Protein AF-A0A534TD58-F1 (afdb_monomer)

Radius of gyration: 16.02 Å; Cα contacts (8 Å, |Δi|>4): 145; chains: 1; bounding box: 39×42×45 Å

Secondary structure (DSSP, 8-state):
-PPPPPSHHHHHHHHHHHH-S-HHHHHHHHHHHGGG--SS--GGGG-HHHHHHHHHTHHHHHHHHHHHHHHHHHHHHHHHHHHHHHHHHHH--S-HHHHHHHHHHHHHHHHHHHHHHHHHHTS---HHHHHHHHHHHHHHHHH----TTT-TTTT---

Nearest PDB structures (foldseek):
  6kkl-assembly1_A  TM=2.343E-01  e=7.448E+00  Escherichia coli K-12

Solvent-accessible surface area (backbone atoms only — not comparable to full-atom values): 8870 Å² total; per-residue (Å²): 130,81,76,81,73,82,58,61,67,58,54,50,53,48,51,54,33,37,67,53,74,58,31,64,64,55,43,55,40,44,60,69,44,45,86,74,54,81,87,57,84,54,68,71,67,59,40,58,69,56,32,25,48,24,43,65,52,22,67,64,26,33,68,66,32,42,68,85,29,39,80,81,42,43,68,57,52,52,52,53,49,54,59,58,60,48,51,54,71,72,64,68,77,85,51,58,66,59,50,50,52,55,50,49,40,39,53,22,36,14,49,35,39,29,13,10,48,21,56,52,66,72,45,78,48,44,72,65,56,43,50,50,15,44,49,41,25,52,48,40,64,70,69,51,84,64,62,70,84,78,44,75,74,78,61,84,75,125

pLDDT: mean 84.35, std 15.71, range [35.09, 97.44]

Sequence (158 aa):
MAEPEDPQPFLRFLGDSIAAHGPDLLGEAVARYRRFIHVIDPAPLLDSNRLRAALRDWQPALARWIPPAEAALRPLATRWLAHRFSLPMLKGRGELRESCDGIVHLYAASLRYAGAFAETLQRPLERALYKVAIGSAEFFYRSLHLPREVLPWFAAAR

Structure (mmCIF, N/CA/C/O backbone):
data_AF-A0A534TD58-F1
#
_entry.id   AF-A0A534TD58-F1
#
loop_
_atom_site.group_PDB
_atom_site.id
_atom_site.type_symbol
_atom_site.label_atom_id
_atom_site.label_alt_id
_atom_site.label_comp_id
_atom_site.label_asym_id
_atom_site.label_entity_id
_atom_site.label_seq_id
_atom_site.pdbx_PDB_ins_code
_atom_site.Cartn_x
_atom_site.Cartn_y
_atom_site.Cartn_z
_atom_site.occupancy
_atom_site.B_iso_or_equiv
_atom_site.auth_seq_id
_atom_site.auth_comp_id
_atom_site.auth_asym_id
_atom_site.auth_atom_id
_atom_site.pdbx_PDB_model_num
ATOM 1 N N . MET A 1 1 ? 15.984 27.097 -16.639 1.00 45.47 1 MET A N 1
ATOM 2 C CA . MET A 1 1 ? 15.022 26.468 -15.714 1.00 45.47 1 MET A CA 1
ATOM 3 C C . MET A 1 1 ? 14.066 25.706 -16.612 1.00 45.47 1 MET A C 1
ATOM 5 O O . MET A 1 1 ? 13.348 26.359 -17.353 1.00 45.47 1 MET A O 1
ATOM 9 N N . ALA A 1 2 ? 14.205 24.383 -16.721 1.00 52.53 2 ALA A N 1
ATOM 10 C CA . ALA A 1 2 ? 13.291 23.599 -17.554 1.00 52.53 2 ALA A CA 1
ATOM 11 C C . ALA A 1 2 ? 11.883 23.727 -16.957 1.00 52.53 2 ALA A C 1
ATOM 13 O O . ALA A 1 2 ? 11.753 23.668 -15.731 1.00 52.53 2 ALA A O 1
ATOM 14 N N . GLU A 1 3 ? 10.863 23.965 -17.786 1.00 51.66 3 GLU A N 1
ATOM 15 C CA . GLU A 1 3 ? 9.479 23.830 -17.328 1.00 51.66 3 GLU A CA 1
ATOM 16 C C . GLU A 1 3 ? 9.306 22.425 -16.737 1.00 51.66 3 GLU A C 1
ATOM 18 O O . GLU A 1 3 ? 9.872 21.470 -17.281 1.00 51.66 3 GLU A O 1
ATOM 23 N N . PRO A 1 4 ? 8.596 22.274 -15.607 1.00 58.28 4 PRO A N 1
ATOM 24 C CA . PRO A 1 4 ? 8.274 20.943 -15.129 1.00 58.28 4 PRO A CA 1
ATOM 25 C C . PRO A 1 4 ? 7.453 20.247 -16.219 1.00 58.28 4 PRO A C 1
ATOM 27 O O . PRO A 1 4 ? 6.404 20.753 -16.616 1.00 58.28 4 PRO A O 1
ATOM 30 N N . GLU A 1 5 ? 7.955 19.115 -16.719 1.00 78.00 5 GLU A N 1
ATOM 31 C CA . GLU A 1 5 ? 7.191 18.236 -17.604 1.00 78.00 5 GLU A CA 1
ATOM 32 C C . GLU A 1 5 ? 5.809 17.963 -16.997 1.00 78.00 5 GLU A C 1
ATOM 34 O O . GLU A 1 5 ? 5.669 17.839 -15.776 1.00 78.00 5 GLU A O 1
ATOM 39 N N . ASP A 1 6 ? 4.791 17.866 -17.857 1.00 83.62 6 ASP A N 1
ATOM 40 C CA . ASP A 1 6 ? 3.439 17.481 -17.457 1.00 83.62 6 ASP A CA 1
ATOM 41 C C . ASP A 1 6 ? 3.489 16.189 -16.609 1.00 83.62 6 ASP A C 1
ATOM 43 O O . ASP A 1 6 ? 3.898 15.144 -17.122 1.00 83.62 6 ASP A O 1
ATOM 47 N N . PRO A 1 7 ? 3.079 16.210 -15.323 1.00 84.62 7 PRO A N 1
ATOM 48 C CA . PRO A 1 7 ? 3.148 15.036 -14.457 1.00 84.62 7 PRO A CA 1
ATOM 49 C C . PRO A 1 7 ? 2.039 14.014 -14.742 1.00 84.62 7 PRO A C 1
ATOM 51 O O . PRO A 1 7 ? 2.064 12.911 -14.188 1.00 84.62 7 PRO A O 1
ATOM 54 N N . GLN A 1 8 ? 1.044 14.345 -15.572 1.00 88.50 8 GLN A N 1
ATOM 55 C CA . GLN A 1 8 ? -0.124 13.494 -15.805 1.00 88.50 8 GLN A CA 1
ATOM 56 C C . GLN A 1 8 ? 0.200 12.072 -16.297 1.00 88.50 8 GLN A C 1
ATOM 58 O O . GLN A 1 8 ? -0.446 11.139 -15.814 1.00 88.50 8 GLN A O 1
ATOM 63 N N . PRO A 1 9 ? 1.178 11.828 -17.195 1.00 83.44 9 PRO A N 1
ATOM 64 C CA . PRO A 1 9 ? 1.558 10.470 -17.583 1.00 83.44 9 PRO A CA 1
ATOM 65 C C . PRO A 1 9 ? 2.014 9.622 -16.392 1.00 83.44 9 PRO A C 1
ATOM 67 O O . PRO A 1 9 ? 1.580 8.479 -16.253 1.00 83.44 9 PRO A O 1
ATOM 70 N N . PHE A 1 10 ? 2.823 10.197 -15.499 1.00 82.75 10 PHE A N 1
ATOM 71 C CA . PHE A 1 10 ? 3.269 9.516 -14.287 1.00 82.75 10 PHE A CA 1
ATOM 72 C C . PHE A 1 10 ? 2.106 9.253 -13.327 1.00 82.75 10 PHE A C 1
ATOM 74 O O . PHE A 1 10 ? 1.990 8.154 -12.792 1.00 82.75 10 PHE A O 1
ATOM 81 N N . LEU A 1 11 ? 1.222 10.234 -13.124 1.00 85.44 11 LEU A N 1
ATOM 82 C CA . LEU A 1 11 ? 0.064 10.078 -12.240 1.00 85.44 11 LEU A CA 1
ATOM 83 C C . LEU A 1 11 ? -0.904 8.999 -12.741 1.00 85.44 11 LEU A C 1
ATOM 85 O O . LEU A 1 11 ? -1.403 8.218 -11.931 1.00 85.44 11 LEU A O 1
ATOM 89 N N . ARG A 1 12 ? -1.124 8.909 -14.061 1.00 87.00 12 ARG A N 1
ATOM 90 C CA . ARG A 1 12 ? -1.899 7.819 -14.675 1.00 87.00 12 ARG A CA 1
ATOM 91 C C . ARG A 1 12 ? -1.238 6.467 -14.433 1.00 87.00 12 ARG A C 1
ATOM 93 O O . ARG A 1 12 ? -1.874 5.584 -13.869 1.00 87.00 12 ARG A O 1
ATOM 100 N N . PHE A 1 13 ? 0.052 6.344 -14.748 1.00 86.12 13 PHE A N 1
ATOM 101 C CA . PHE A 1 13 ? 0.809 5.113 -14.514 1.00 86.12 13 PHE A CA 1
ATOM 102 C C . PHE A 1 13 ? 0.792 4.679 -13.041 1.00 86.12 13 PHE A C 1
ATOM 104 O O . PHE A 1 13 ? 0.609 3.500 -12.735 1.00 86.12 13 PHE A O 1
ATOM 111 N N . LEU A 1 14 ? 0.944 5.624 -12.110 1.00 88.00 14 LEU A N 1
ATOM 112 C CA . LEU A 1 14 ? 0.852 5.353 -10.679 1.00 88.00 14 LEU A CA 1
ATOM 113 C C . LEU A 1 14 ? -0.557 4.883 -10.297 1.00 88.00 14 LEU A C 1
ATOM 115 O O . LEU A 1 14 ? -0.684 3.918 -9.550 1.00 88.00 14 LEU A O 1
ATOM 119 N N . GLY A 1 15 ? -1.605 5.527 -10.817 1.00 89.31 15 GLY A N 1
ATOM 120 C CA . GLY A 1 15 ? -2.994 5.114 -10.612 1.00 89.31 15 GLY A CA 1
ATOM 121 C C . GLY A 1 15 ? -3.254 3.681 -11.079 1.00 89.31 15 GLY A C 1
ATOM 122 O O . GLY A 1 15 ? -3.765 2.869 -10.303 1.00 89.31 15 GLY A O 1
ATOM 123 N N . ASP A 1 16 ? -2.817 3.344 -12.292 1.00 89.94 16 ASP A N 1
ATOM 124 C CA . ASP A 1 16 ? -2.909 1.992 -12.855 1.00 89.94 16 ASP A CA 1
ATOM 125 C C . ASP A 1 16 ? -2.116 0.984 -12.008 1.00 89.94 16 ASP A C 1
ATOM 127 O O . ASP A 1 16 ? -2.587 -0.113 -11.700 1.00 89.94 16 ASP A O 1
ATOM 131 N N . SER A 1 17 ? -0.936 1.389 -11.534 1.00 90.38 17 SER A N 1
ATOM 132 C CA . SER A 1 17 ? -0.092 0.584 -10.649 1.00 90.38 17 SER A CA 1
ATOM 133 C C . SER A 1 17 ? -0.720 0.338 -9.277 1.00 90.38 17 SER A C 1
ATOM 135 O O . SER A 1 17 ? -0.445 -0.693 -8.667 1.00 90.38 17 SER A O 1
ATOM 137 N N . ILE A 1 18 ? -1.540 1.259 -8.759 1.00 92.81 18 ILE A N 1
ATOM 138 C CA . ILE A 1 18 ? -2.276 1.067 -7.498 1.00 92.81 18 ILE A CA 1
ATOM 139 C C . ILE A 1 18 ? -3.439 0.098 -7.734 1.00 92.81 18 ILE A C 1
ATOM 141 O O . ILE A 1 18 ? -3.662 -0.814 -6.934 1.00 92.81 18 ILE A O 1
ATOM 145 N N . ALA A 1 19 ? -4.152 0.258 -8.851 1.00 90.00 19 ALA A N 1
ATOM 146 C CA . ALA A 1 19 ? -5.239 -0.630 -9.258 1.00 90.00 19 ALA A CA 1
ATOM 147 C C . ALA A 1 19 ? -4.763 -2.059 -9.579 1.00 90.00 19 ALA A C 1
ATOM 149 O O . ALA A 1 19 ? -5.571 -2.991 -9.593 1.00 90.00 19 ALA A O 1
ATOM 150 N N . ALA A 1 20 ? -3.458 -2.239 -9.792 1.00 86.50 20 ALA A N 1
ATOM 151 C CA . ALA A 1 20 ? -2.827 -3.519 -10.055 1.00 86.50 20 ALA A CA 1
ATOM 152 C C . ALA A 1 20 ? -3.163 -4.584 -9.005 1.00 86.50 20 ALA A C 1
ATOM 154 O O . ALA A 1 20 ? -3.176 -4.320 -7.801 1.00 86.50 20 ALA A O 1
ATOM 155 N N . HIS A 1 21 ? -3.310 -5.821 -9.484 1.00 88.06 21 HIS A N 1
ATOM 156 C CA . HIS A 1 21 ? -3.586 -7.033 -8.707 1.00 88.06 21 HIS A CA 1
ATOM 157 C C . HIS A 1 21 ? -5.000 -7.112 -8.119 1.00 88.06 21 HIS A C 1
ATOM 159 O O . HIS A 1 21 ? -5.614 -6.127 -7.700 1.00 88.06 21 HIS A O 1
ATOM 165 N N . GLY A 1 22 ? -5.519 -8.339 -8.077 1.00 89.75 22 GLY A N 1
ATOM 166 C CA . GLY A 1 22 ? -6.816 -8.629 -7.475 1.00 89.75 22 GLY A CA 1
ATOM 167 C C . GLY A 1 22 ? -6.772 -8.540 -5.941 1.00 89.75 22 GLY A C 1
ATOM 168 O O . GLY A 1 22 ? -5.763 -8.915 -5.335 1.00 89.75 22 GLY A O 1
ATOM 169 N N . PRO A 1 23 ? -7.865 -8.098 -5.289 1.00 93.12 23 PRO A N 1
ATOM 170 C CA . PRO A 1 23 ? -7.931 -7.973 -3.831 1.00 93.12 23 PRO A CA 1
ATOM 171 C C . PRO A 1 23 ? -7.751 -9.315 -3.109 1.00 93.12 23 PRO A C 1
ATOM 173 O O . PRO A 1 23 ? -7.172 -9.339 -2.027 1.00 93.12 23 PRO A O 1
ATOM 176 N N . ASP A 1 24 ? -8.182 -10.430 -3.707 1.00 91.62 24 ASP A N 1
ATOM 177 C CA . ASP A 1 24 ? -7.996 -11.766 -3.129 1.00 91.62 24 ASP A CA 1
ATOM 178 C C . ASP A 1 24 ? -6.514 -12.133 -3.030 1.00 91.62 24 ASP A C 1
ATOM 180 O O . ASP A 1 24 ? -6.036 -12.526 -1.968 1.00 91.62 24 ASP A O 1
ATOM 184 N N . LEU A 1 25 ? -5.763 -11.928 -4.116 1.00 91.12 25 LEU A N 1
ATOM 185 C CA . LEU A 1 25 ? -4.334 -12.224 -4.170 1.00 91.12 25 LEU A CA 1
ATOM 186 C C . LEU A 1 25 ? -3.543 -11.374 -3.160 1.00 91.12 25 LEU A C 1
ATOM 188 O O . LEU A 1 25 ? -2.656 -11.886 -2.471 1.00 91.12 25 LEU A O 1
ATOM 192 N N . LEU A 1 26 ? -3.879 -10.086 -3.055 1.00 93.19 26 LEU A N 1
ATOM 193 C CA . LEU A 1 26 ? -3.283 -9.176 -2.076 1.00 93.19 26 LEU A CA 1
ATOM 194 C C . LEU A 1 26 ? -3.649 -9.585 -0.636 1.00 93.19 26 LEU A C 1
ATOM 196 O O . LEU A 1 26 ? -2.780 -9.646 0.232 1.00 93.19 26 LEU A O 1
ATOM 200 N N . GLY A 1 27 ? -4.908 -9.950 -0.382 1.00 94.25 27 GLY A N 1
ATOM 201 C CA . GLY A 1 27 ? -5.361 -10.442 0.922 1.00 94.25 27 GLY A CA 1
ATOM 202 C C . GLY A 1 27 ? -4.628 -11.714 1.367 1.00 94.25 27 GLY A C 1
ATOM 203 O O . GLY A 1 27 ? -4.146 -11.789 2.497 1.00 94.25 27 GLY A O 1
ATOM 204 N N . GLU A 1 28 ? -4.448 -12.683 0.467 1.00 92.19 28 GLU A N 1
ATOM 205 C CA . GLU A 1 28 ? -3.678 -13.908 0.738 1.00 92.19 28 GLU A CA 1
ATOM 206 C C . GLU A 1 28 ? -2.196 -13.628 1.032 1.00 92.19 28 GLU A C 1
ATOM 208 O O . GLU A 1 28 ? -1.545 -14.318 1.827 1.00 92.19 28 GLU A O 1
ATOM 213 N N . ALA A 1 29 ? -1.618 -12.608 0.395 1.00 92.12 29 ALA A N 1
ATOM 214 C CA . ALA A 1 29 ? -0.258 -12.181 0.697 1.00 92.12 29 ALA A CA 1
ATOM 215 C C . ALA A 1 29 ? -0.147 -11.621 2.123 1.00 92.12 29 ALA A C 1
ATOM 217 O O . ALA A 1 29 ? 0.785 -11.988 2.839 1.00 92.12 29 ALA A O 1
ATOM 218 N N . VAL A 1 30 ? -1.119 -10.817 2.566 1.00 94.12 30 VAL A N 1
ATOM 219 C CA . VAL A 1 30 ? -1.177 -10.288 3.941 1.00 94.12 30 VAL A CA 1
ATOM 220 C C . VAL A 1 30 ? -1.347 -11.410 4.954 1.00 94.12 30 VAL A C 1
ATOM 222 O O . VAL A 1 30 ? -0.607 -11.462 5.939 1.00 94.12 30 VAL A O 1
ATOM 225 N N . ALA A 1 31 ? -2.244 -12.360 4.678 1.00 93.06 31 ALA A N 1
ATOM 226 C CA . ALA A 1 31 ? -2.422 -13.529 5.523 1.00 93.06 31 ALA A CA 1
ATOM 227 C C . ALA A 1 31 ? -1.089 -14.264 5.718 1.00 93.06 31 ALA A C 1
ATOM 229 O O . ALA A 1 31 ? -0.724 -14.567 6.849 1.00 93.06 31 ALA A O 1
ATOM 230 N N . ARG A 1 32 ? -0.299 -14.495 4.665 1.00 92.25 32 ARG A N 1
ATOM 231 C CA . ARG A 1 32 ? 1.035 -15.120 4.784 1.00 92.25 32 ARG A CA 1
ATOM 232 C C . ARG A 1 32 ? 2.065 -14.226 5.483 1.00 92.25 32 ARG A C 1
ATOM 234 O O . ARG A 1 32 ? 2.882 -14.728 6.257 1.00 92.25 32 ARG A O 1
ATOM 241 N N . TYR A 1 33 ? 2.019 -12.918 5.239 1.00 93.88 33 TYR A N 1
ATOM 242 C CA . TYR A 1 33 ? 2.943 -11.944 5.818 1.00 93.88 33 TYR A CA 1
ATOM 243 C C . TYR A 1 33 ? 2.734 -11.729 7.324 1.00 93.88 33 TYR A C 1
ATOM 245 O O . TYR A 1 33 ? 3.679 -11.348 8.011 1.00 93.88 33 TYR A O 1
ATOM 253 N N . ARG A 1 34 ? 1.546 -12.042 7.865 1.00 93.06 34 ARG A N 1
ATOM 254 C CA . ARG A 1 34 ? 1.154 -11.814 9.272 1.00 93.06 34 ARG A CA 1
ATOM 255 C C . ARG A 1 34 ? 2.205 -12.196 10.317 1.00 93.06 34 ARG A C 1
ATOM 257 O O . ARG A 1 34 ? 2.346 -11.512 11.320 1.00 93.06 34 ARG A O 1
ATOM 264 N N . ARG A 1 35 ? 2.973 -13.263 10.066 1.00 91.75 35 ARG A N 1
ATOM 265 C CA . ARG A 1 35 ? 4.024 -13.771 10.967 1.00 91.75 35 ARG A CA 1
ATOM 266 C C . ARG A 1 35 ? 5.202 -12.809 11.166 1.00 91.75 35 ARG A C 1
ATOM 268 O O . ARG A 1 35 ? 5.981 -13.002 12.087 1.00 91.75 35 ARG A O 1
ATOM 275 N N . PHE A 1 36 ? 5.337 -11.815 10.292 1.00 92.00 36 PHE A N 1
ATOM 276 C CA . PHE A 1 36 ? 6.374 -10.785 10.336 1.00 92.00 36 PHE A CA 1
ATOM 277 C C . PHE A 1 36 ? 5.844 -9.439 10.857 1.00 92.00 36 PHE A C 1
ATOM 279 O O . PHE A 1 36 ? 6.583 -8.454 10.907 1.00 92.00 36 PHE A O 1
ATOM 286 N N . ILE A 1 37 ? 4.558 -9.371 11.219 1.00 92.25 37 ILE A N 1
ATOM 287 C CA . ILE A 1 37 ? 3.936 -8.178 11.788 1.00 92.25 37 ILE A CA 1
ATOM 288 C C . ILE A 1 37 ? 4.089 -8.251 13.308 1.00 92.25 37 ILE A C 1
ATOM 290 O O . ILE A 1 37 ? 3.443 -9.058 13.967 1.00 92.25 37 ILE A O 1
ATOM 294 N N . HIS A 1 38 ? 4.953 -7.397 13.859 1.00 91.62 38 HIS A N 1
ATOM 295 C CA . HIS A 1 38 ? 5.242 -7.351 15.302 1.00 91.62 38 HIS A CA 1
ATOM 296 C C . HIS A 1 38 ? 4.876 -6.015 15.961 1.00 91.62 38 HIS A C 1
ATOM 298 O O . HIS A 1 38 ? 4.975 -5.870 17.173 1.00 91.62 38 HIS A O 1
ATOM 304 N N . VAL A 1 39 ? 4.502 -5.015 15.159 1.00 90.25 39 VAL A N 1
ATOM 305 C CA . VAL A 1 39 ? 4.292 -3.628 15.614 1.00 90.25 39 VAL A CA 1
ATOM 306 C C . VAL A 1 39 ? 2.821 -3.273 15.839 1.00 90.25 39 VAL A C 1
ATOM 308 O O . VAL A 1 39 ? 2.530 -2.204 16.365 1.00 90.25 39 VAL A O 1
ATOM 311 N N . ILE A 1 40 ? 1.906 -4.145 15.417 1.00 91.12 40 ILE A N 1
ATOM 312 C CA . ILE A 1 40 ? 0.456 -4.055 15.615 1.00 91.12 40 ILE A CA 1
ATOM 313 C C . ILE A 1 40 ? -0.093 -5.471 15.815 1.00 91.12 40 ILE A C 1
ATOM 315 O O . ILE A 1 40 ? 0.568 -6.433 15.425 1.00 91.12 40 ILE A O 1
ATOM 319 N N . ASP A 1 41 ? -1.310 -5.594 16.343 1.00 90.62 41 ASP A N 1
ATOM 320 C CA . ASP A 1 41 ? -2.066 -6.847 16.272 1.00 90.62 41 ASP A CA 1
ATOM 321 C C . ASP A 1 41 ? -2.548 -7.082 14.825 1.00 90.62 41 ASP A C 1
ATOM 323 O O . ASP A 1 41 ? -3.298 -6.254 14.295 1.00 90.62 41 ASP A O 1
ATOM 327 N N . PRO A 1 42 ? -2.117 -8.165 14.149 1.00 91.19 42 PRO A N 1
ATOM 328 C CA . PRO A 1 42 ? -2.554 -8.451 12.794 1.00 91.19 42 PRO A CA 1
ATOM 329 C C . PRO A 1 42 ? -3.951 -9.077 12.733 1.00 91.19 42 PRO A C 1
ATOM 331 O O . PRO A 1 42 ? -4.504 -9.123 11.638 1.00 91.19 42 PRO A O 1
ATOM 334 N N . ALA A 1 43 ? -4.528 -9.566 13.839 1.00 92.06 43 ALA A N 1
ATOM 335 C CA . ALA A 1 43 ? -5.770 -10.342 13.817 1.00 92.06 43 ALA A CA 1
ATOM 336 C C . ALA A 1 43 ? -6.932 -9.653 13.071 1.00 92.06 43 ALA A C 1
ATOM 338 O O . ALA A 1 43 ? -7.558 -10.316 12.242 1.00 92.06 43 ALA A O 1
ATOM 339 N N . PRO A 1 44 ? -7.180 -8.336 13.226 1.00 91.06 44 PRO A N 1
ATOM 340 C CA . PRO A 1 44 ? -8.233 -7.660 12.468 1.00 91.06 44 PRO A CA 1
ATOM 341 C C . PRO A 1 44 ? -7.980 -7.611 10.954 1.00 91.06 44 PRO A C 1
ATOM 343 O O . PRO A 1 44 ? -8.924 -7.545 10.174 1.00 91.06 44 PRO A O 1
ATOM 346 N N . LEU A 1 45 ? -6.714 -7.655 10.520 1.00 91.44 45 LEU A N 1
ATOM 347 C CA . LEU A 1 45 ? -6.347 -7.725 9.100 1.00 91.44 45 LEU A CA 1
ATOM 348 C C . LEU A 1 45 ? -6.546 -9.132 8.517 1.00 91.44 45 LEU A C 1
ATOM 350 O O . LEU A 1 45 ? -6.499 -9.302 7.302 1.00 91.44 45 LEU A O 1
ATOM 354 N N . LEU A 1 46 ? -6.747 -10.145 9.364 1.00 88.94 46 LEU A N 1
ATOM 355 C CA . LEU A 1 46 ? -7.000 -11.522 8.940 1.00 88.94 46 LEU A CA 1
ATOM 356 C C . LEU A 1 46 ? -8.484 -11.802 8.696 1.00 88.94 46 LEU A C 1
ATOM 358 O O . LEU A 1 46 ? -8.810 -12.869 8.173 1.00 88.94 46 LEU A O 1
ATOM 362 N N . ASP A 1 47 ? -9.374 -10.856 9.013 1.00 89.44 47 ASP A N 1
ATOM 363 C CA . ASP A 1 47 ? -10.743 -10.887 8.506 1.00 89.44 47 ASP A CA 1
ATOM 364 C C . ASP A 1 47 ? -10.712 -10.676 6.988 1.00 89.44 47 ASP A C 1
ATOM 366 O O . ASP A 1 47 ? -10.700 -9.555 6.467 1.00 89.44 47 ASP A O 1
ATOM 370 N N . SER A 1 48 ? -10.653 -11.801 6.278 1.00 78.25 48 SER A N 1
ATOM 371 C CA . SER A 1 48 ? -10.494 -11.834 4.829 1.00 78.25 48 SER A CA 1
ATOM 372 C C . SER A 1 48 ? -11.597 -11.069 4.102 1.00 78.25 48 SER A C 1
ATOM 374 O O . SER A 1 48 ? -11.300 -10.399 3.117 1.00 78.25 48 SER A O 1
ATOM 376 N N . ASN A 1 49 ? -12.836 -11.085 4.598 1.00 90.12 49 ASN A N 1
ATOM 377 C CA . ASN A 1 49 ? -13.941 -10.385 3.950 1.00 90.12 49 ASN A CA 1
ATOM 378 C C . ASN A 1 49 ? -13.759 -8.873 4.059 1.00 90.12 49 ASN A C 1
ATOM 380 O O . ASN A 1 49 ? -13.855 -8.161 3.057 1.00 90.12 49 ASN A O 1
ATOM 384 N N . ARG A 1 50 ? -13.431 -8.388 5.259 1.00 92.69 50 ARG A N 1
ATOM 385 C CA . ARG A 1 50 ? -13.250 -6.958 5.510 1.00 92.69 50 ARG A CA 1
ATOM 386 C C . ARG A 1 50 ? -12.030 -6.399 4.785 1.00 92.69 50 ARG A C 1
ATOM 388 O O . ARG A 1 50 ? -12.140 -5.375 4.111 1.00 92.69 50 ARG A O 1
ATOM 395 N N . LEU A 1 51 ? -10.892 -7.091 4.861 1.00 95.06 51 LEU A N 1
ATOM 396 C CA . LEU A 1 51 ? -9.674 -6.650 4.187 1.00 95.06 51 LEU A CA 1
ATOM 397 C C . LEU A 1 51 ? -9.831 -6.683 2.661 1.00 95.06 51 LEU A C 1
ATOM 399 O O . LEU A 1 51 ? -9.438 -5.733 1.988 1.00 95.06 51 LEU A O 1
ATOM 403 N N . ARG A 1 52 ? -10.417 -7.746 2.092 1.00 94.94 52 ARG A N 1
ATOM 404 C CA . ARG A 1 52 ? -10.623 -7.841 0.635 1.00 94.94 52 ARG A CA 1
ATOM 405 C C . ARG A 1 52 ? -11.602 -6.784 0.131 1.00 94.94 52 ARG A C 1
ATOM 407 O O . ARG A 1 52 ? -11.373 -6.239 -0.947 1.00 94.94 52 ARG A O 1
ATOM 414 N N . ALA A 1 53 ? -12.641 -6.457 0.903 1.00 95.44 53 ALA A N 1
ATOM 415 C CA . ALA A 1 53 ? -13.525 -5.334 0.596 1.00 95.44 53 ALA A CA 1
ATOM 416 C C . ALA A 1 53 ? -12.749 -4.006 0.588 1.00 95.44 53 ALA A C 1
ATOM 418 O O . ALA A 1 53 ? -12.778 -3.292 -0.408 1.00 95.44 53 ALA A O 1
ATOM 419 N N . ALA A 1 54 ? -11.946 -3.729 1.618 1.00 95.62 54 ALA A N 1
ATOM 420 C CA . ALA A 1 54 ? -11.134 -2.513 1.681 1.00 95.62 54 ALA A CA 1
ATOM 421 C C . ALA A 1 54 ? -10.066 -2.426 0.566 1.00 95.62 54 ALA A C 1
ATOM 423 O O . ALA A 1 54 ? -9.770 -1.346 0.059 1.00 95.62 54 ALA A O 1
ATOM 424 N N . LEU A 1 55 ? -9.495 -3.561 0.146 1.00 96.50 55 LEU A N 1
ATOM 425 C CA . LEU A 1 55 ? -8.576 -3.641 -0.996 1.00 96.50 55 LEU A CA 1
ATOM 426 C C . LEU A 1 55 ? -9.288 -3.430 -2.337 1.00 96.50 55 LEU A C 1
ATOM 428 O O . LEU A 1 55 ? -8.666 -2.946 -3.287 1.00 96.50 55 LEU A O 1
ATOM 432 N N . ARG A 1 56 ? -10.559 -3.824 -2.448 1.00 96.06 56 ARG A N 1
ATOM 433 C CA . ARG A 1 56 ? -11.398 -3.566 -3.624 1.00 96.06 56 ARG A CA 1
ATOM 434 C C . ARG A 1 56 ? -11.753 -2.084 -3.701 1.00 96.06 56 ARG A C 1
ATOM 436 O O . ARG A 1 56 ? -11.480 -1.461 -4.721 1.00 96.06 56 ARG A O 1
ATOM 443 N N . ASP A 1 57 ? -12.219 -1.517 -2.595 1.00 94.56 57 ASP A N 1
ATOM 444 C CA . ASP A 1 57 ? -12.660 -0.123 -2.474 1.00 94.56 57 ASP A CA 1
ATOM 445 C C . ASP A 1 57 ? -11.501 0.811 -2.083 1.00 94.56 57 ASP A C 1
ATOM 447 O O . ASP A 1 57 ? -11.624 1.718 -1.255 1.00 94.56 57 ASP A O 1
ATOM 451 N N . TRP A 1 58 ? -10.334 0.578 -2.689 1.00 93.00 58 TRP A N 1
ATOM 452 C CA . TRP A 1 58 ? -9.091 1.236 -2.301 1.00 93.00 58 TRP A CA 1
ATOM 453 C C . TRP A 1 58 ? -9.128 2.749 -2.526 1.00 93.00 58 TRP A C 1
ATOM 455 O O . TRP A 1 58 ? -8.576 3.487 -1.719 1.00 93.00 58 TRP A O 1
ATOM 465 N N . GLN A 1 59 ? -9.772 3.232 -3.592 1.00 94.81 59 GLN A N 1
ATOM 466 C CA . GLN A 1 59 ? -9.801 4.658 -3.944 1.00 94.81 59 GLN A CA 1
ATOM 467 C C . GLN A 1 59 ? -10.405 5.519 -2.821 1.00 94.81 59 GLN A C 1
ATOM 469 O O . GLN A 1 59 ? -9.701 6.407 -2.324 1.00 94.81 59 GLN A O 1
ATOM 474 N N . PRO A 1 60 ? -11.644 5.245 -2.353 1.00 93.69 60 PRO A N 1
ATOM 475 C CA . PRO A 1 60 ? -12.202 5.915 -1.182 1.00 93.69 60 PRO A CA 1
ATOM 476 C C . PRO A 1 60 ? -11.309 5.819 0.056 1.00 93.69 60 PRO A C 1
ATOM 478 O O . PRO A 1 60 ? -11.132 6.812 0.760 1.00 93.69 60 PRO A O 1
ATOM 481 N N . ALA A 1 61 ? -10.718 4.648 0.311 1.00 92.56 61 ALA A N 1
ATOM 482 C CA . ALA A 1 61 ? -9.864 4.436 1.474 1.00 92.56 61 ALA A CA 1
ATOM 483 C C . ALA A 1 61 ? -8.580 5.284 1.415 1.00 92.56 61 ALA A C 1
ATOM 485 O O . ALA A 1 61 ? -8.205 5.902 2.411 1.00 92.56 61 ALA A O 1
ATOM 486 N N . LEU A 1 62 ? -7.920 5.377 0.255 1.00 92.19 62 LEU A N 1
ATOM 487 C CA . LEU A 1 62 ? -6.753 6.245 0.088 1.00 92.19 62 LEU A CA 1
ATOM 4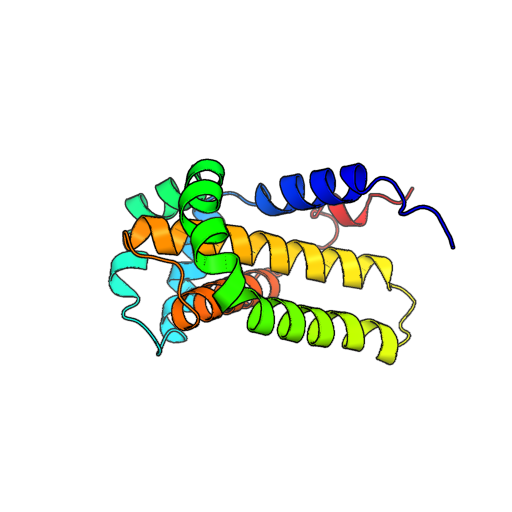88 C C . LEU A 1 62 ? -7.123 7.706 0.313 1.00 92.19 62 LEU A C 1
ATOM 490 O O . LEU A 1 62 ? -6.460 8.371 1.104 1.00 92.19 62 LEU A O 1
ATOM 494 N N . ALA A 1 63 ? -8.186 8.186 -0.337 1.00 93.56 63 ALA A N 1
ATOM 495 C CA . ALA A 1 63 ? -8.633 9.572 -0.219 1.00 93.56 63 ALA A CA 1
ATOM 496 C C . ALA A 1 63 ? -9.016 9.939 1.223 1.00 93.56 63 ALA A C 1
ATOM 498 O O . ALA A 1 63 ? -8.783 11.064 1.659 1.00 93.56 63 ALA A O 1
ATOM 499 N N . ARG A 1 64 ? -9.565 8.981 1.978 1.00 94.44 64 ARG A N 1
ATOM 500 C CA . ARG A 1 64 ? -9.949 9.164 3.379 1.00 94.44 64 ARG A CA 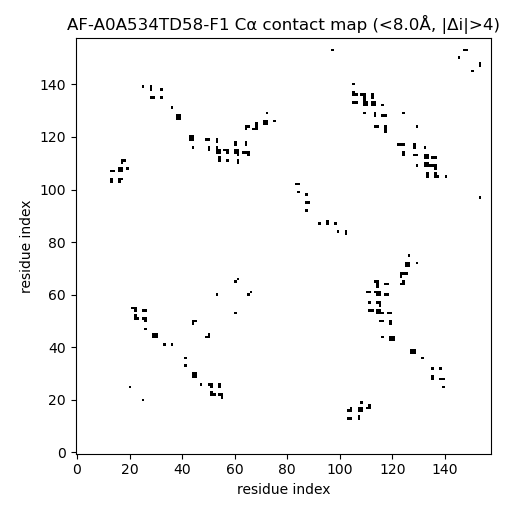1
ATOM 501 C C . ARG A 1 64 ? -8.751 9.184 4.325 1.00 94.44 64 ARG A C 1
ATOM 503 O O . ARG A 1 64 ? -8.702 10.033 5.208 1.00 94.44 64 ARG A O 1
ATOM 510 N N . TRP A 1 65 ? -7.816 8.245 4.184 1.00 94.56 65 TRP A N 1
ATOM 511 C CA . TRP A 1 65 ? -6.819 7.980 5.228 1.00 94.56 65 TRP A CA 1
ATOM 512 C C . TRP A 1 65 ? -5.427 8.538 4.944 1.00 94.56 65 TRP A C 1
ATOM 514 O O . TRP A 1 65 ? -4.693 8.817 5.893 1.00 94.56 65 TRP A O 1
ATOM 524 N N . ILE A 1 66 ? -5.043 8.700 3.674 1.00 90.50 66 ILE A N 1
ATOM 525 C CA . ILE A 1 66 ? -3.686 9.135 3.319 1.00 90.50 66 ILE A CA 1
ATOM 526 C C . ILE A 1 66 ? -3.515 10.653 3.422 1.00 90.50 66 ILE A C 1
ATOM 528 O O . ILE A 1 66 ? -2.599 11.057 4.140 1.00 90.50 66 ILE A O 1
ATOM 532 N N . PRO A 1 67 ? -4.351 11.508 2.793 1.00 92.62 67 PRO A N 1
ATOM 533 C CA . PRO A 1 67 ? -4.158 12.957 2.851 1.00 92.62 67 PRO A CA 1
ATOM 534 C C . PRO A 1 67 ? -4.065 13.515 4.281 1.00 92.62 67 PRO A C 1
ATOM 536 O O . PRO A 1 67 ? -3.131 14.272 4.548 1.00 92.62 67 PRO A O 1
ATOM 539 N N . PRO A 1 68 ? -4.915 13.099 5.247 1.00 90.56 68 PRO A N 1
ATOM 540 C CA . PRO A 1 68 ? -4.792 13.583 6.625 1.00 90.56 68 PRO A CA 1
ATOM 541 C C . PRO A 1 68 ? -3.471 13.201 7.309 1.00 90.56 68 PRO A C 1
ATOM 543 O O . PRO A 1 68 ? -3.002 13.915 8.191 1.00 90.56 68 PRO A O 1
ATOM 546 N N . ALA A 1 69 ? -2.860 12.080 6.916 1.00 90.19 69 ALA A N 1
ATOM 547 C CA . ALA A 1 69 ? -1.618 11.575 7.497 1.00 90.19 69 ALA A CA 1
ATOM 548 C C . ALA A 1 69 ? -0.360 11.969 6.701 1.00 90.19 69 ALA A C 1
ATOM 550 O O . ALA A 1 69 ? 0.763 11.740 7.163 1.00 90.19 69 ALA A O 1
ATOM 551 N N . GLU A 1 70 ? -0.519 12.555 5.511 1.00 89.88 70 GLU A N 1
ATOM 552 C CA . GLU A 1 70 ? 0.551 12.713 4.526 1.00 89.88 70 GLU A CA 1
ATOM 553 C C . GLU A 1 70 ? 1.761 13.454 5.102 1.00 89.88 70 GLU A C 1
ATOM 555 O O . GLU A 1 70 ? 2.892 12.980 4.983 1.00 89.88 70 GLU A O 1
ATOM 560 N N . ALA A 1 71 ? 1.533 14.573 5.795 1.00 93.31 71 ALA A N 1
ATOM 561 C CA . ALA A 1 71 ? 2.600 15.392 6.366 1.00 93.31 71 ALA A CA 1
ATOM 562 C C . ALA A 1 71 ? 3.480 14.609 7.359 1.00 93.31 71 ALA A C 1
ATOM 564 O O . ALA A 1 71 ? 4.708 14.710 7.318 1.00 93.31 71 ALA A O 1
ATOM 565 N N . ALA A 1 72 ? 2.870 13.781 8.212 1.00 92.31 72 ALA A N 1
ATOM 566 C CA . ALA A 1 72 ? 3.583 12.978 9.205 1.00 92.31 72 ALA A CA 1
ATOM 567 C C . ALA A 1 72 ? 4.308 11.771 8.581 1.00 92.31 72 ALA A C 1
ATOM 569 O O . ALA A 1 72 ? 5.348 11.331 9.082 1.00 92.31 72 ALA A O 1
ATOM 570 N N . LEU A 1 73 ? 3.778 11.229 7.481 1.00 93.19 73 LEU A N 1
ATOM 571 C CA . LEU A 1 73 ? 4.337 10.064 6.792 1.00 93.19 73 LEU A CA 1
ATOM 572 C C . LEU A 1 73 ? 5.388 10.432 5.741 1.00 93.19 73 LEU A C 1
ATOM 574 O O . LEU A 1 73 ? 6.249 9.602 5.431 1.00 93.19 73 LEU A O 1
ATOM 578 N N . ARG A 1 74 ? 5.363 11.667 5.227 1.00 92.56 74 ARG A N 1
ATOM 579 C CA . ARG A 1 74 ? 6.247 12.152 4.161 1.00 92.56 74 ARG A CA 1
ATOM 580 C C . ARG A 1 74 ? 7.728 11.859 4.428 1.00 92.56 74 ARG A C 1
ATOM 582 O O . ARG A 1 74 ? 8.354 11.273 3.548 1.00 92.56 74 ARG A O 1
ATOM 589 N N . PRO A 1 75 ? 8.304 12.115 5.623 1.00 94.06 75 PRO A N 1
ATOM 590 C CA . PRO A 1 75 ? 9.711 11.798 5.873 1.00 94.06 75 PRO A CA 1
ATOM 591 C C . PRO A 1 75 ? 10.045 10.307 5.720 1.00 94.06 75 PRO A C 1
ATOM 593 O O . PRO A 1 75 ? 11.138 9.962 5.270 1.00 94.06 75 PRO A O 1
ATOM 596 N N . LEU A 1 76 ? 9.121 9.410 6.089 1.00 93.00 76 LEU A N 1
ATOM 597 C CA . LEU A 1 76 ? 9.300 7.969 5.909 1.00 93.00 76 LEU A CA 1
ATOM 598 C C . LEU A 1 76 ? 9.220 7.594 4.425 1.00 93.00 76 LEU A C 1
ATOM 600 O O . LEU A 1 76 ? 10.119 6.908 3.941 1.00 93.00 76 LEU A O 1
ATOM 604 N N . ALA A 1 77 ? 8.189 8.064 3.717 1.00 90.19 77 ALA A N 1
ATOM 605 C CA . ALA A 1 77 ? 8.001 7.794 2.292 1.00 90.19 77 ALA A CA 1
ATOM 606 C C . ALA A 1 77 ? 9.205 8.275 1.469 1.00 90.19 77 ALA A C 1
ATOM 608 O O . ALA A 1 77 ? 9.784 7.501 0.710 1.00 90.19 77 ALA A O 1
ATOM 609 N N . THR A 1 78 ? 9.653 9.514 1.688 1.00 91.12 78 THR A N 1
ATOM 610 C CA . THR A 1 78 ? 10.798 10.101 0.980 1.00 91.12 78 THR A CA 1
ATOM 611 C C . THR A 1 78 ? 12.087 9.327 1.235 1.00 91.12 78 THR A C 1
ATOM 613 O O . THR A 1 78 ? 12.798 9.009 0.287 1.00 91.12 78 THR A O 1
ATOM 616 N N . ARG A 1 79 ? 12.395 8.972 2.493 1.00 91.62 79 ARG A N 1
ATOM 617 C CA . ARG A 1 79 ? 13.602 8.185 2.809 1.00 91.62 79 ARG A CA 1
ATOM 618 C C . ARG A 1 79 ? 13.561 6.800 2.176 1.00 91.62 79 ARG A C 1
ATOM 620 O O . ARG A 1 79 ? 14.581 6.333 1.677 1.00 91.62 79 ARG A O 1
ATOM 627 N N . TRP A 1 80 ? 12.399 6.151 2.203 1.00 93.06 80 TRP A N 1
ATOM 628 C CA . TRP A 1 80 ? 12.226 4.839 1.592 1.00 93.06 80 TRP A CA 1
ATOM 629 C C . TRP A 1 80 ? 12.412 4.910 0.069 1.00 93.06 80 TRP A C 1
ATOM 631 O O . TRP A 1 80 ? 13.2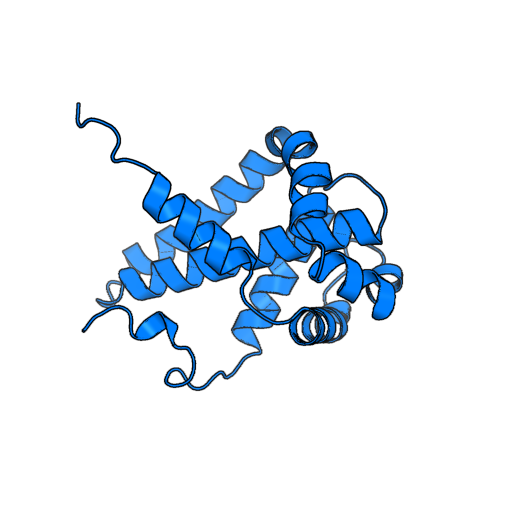15 4.150 -0.467 1.00 93.06 80 TRP A O 1
ATOM 641 N N . LEU A 1 81 ? 11.771 5.871 -0.610 1.00 89.81 81 LEU A N 1
ATOM 642 C CA . LEU A 1 81 ? 11.925 6.087 -2.053 1.00 89.81 81 LEU A CA 1
ATOM 643 C C . LEU A 1 81 ? 13.382 6.396 -2.415 1.00 89.81 81 LEU A C 1
ATOM 645 O O . LEU A 1 81 ? 13.947 5.728 -3.275 1.00 89.81 81 LEU A O 1
ATOM 649 N N . ALA A 1 82 ? 14.028 7.331 -1.713 1.00 88.25 82 ALA A N 1
ATOM 650 C CA . ALA A 1 82 ? 15.428 7.681 -1.951 1.00 88.25 82 ALA A CA 1
ATOM 651 C C . ALA A 1 82 ? 16.362 6.467 -1.810 1.00 88.25 82 ALA A C 1
ATOM 653 O O . ALA A 1 82 ? 17.257 6.267 -2.629 1.00 88.25 82 ALA A O 1
ATOM 654 N N . HIS A 1 83 ? 16.131 5.619 -0.803 1.00 87.62 83 HIS A N 1
ATOM 655 C CA . HIS A 1 83 ? 16.897 4.389 -0.623 1.00 87.62 83 HIS A CA 1
ATOM 656 C C . HIS A 1 83 ? 16.632 3.353 -1.727 1.00 87.62 83 HIS A C 1
ATOM 658 O O . HIS A 1 83 ? 17.547 2.644 -2.141 1.00 87.62 83 HIS A O 1
ATOM 664 N N . ARG A 1 84 ? 15.392 3.241 -2.218 1.00 86.38 84 ARG A N 1
ATOM 665 C CA . ARG A 1 84 ? 15.053 2.311 -3.302 1.00 86.38 84 ARG A CA 1
ATOM 666 C C . ARG A 1 84 ? 15.621 2.753 -4.641 1.00 86.38 84 ARG A C 1
ATOM 668 O O . ARG A 1 84 ? 16.203 1.920 -5.325 1.00 86.38 84 ARG A O 1
ATOM 675 N N . PHE A 1 85 ? 15.506 4.032 -4.982 1.00 83.25 85 PHE A N 1
ATOM 676 C CA . PHE A 1 85 ? 15.998 4.567 -6.250 1.00 83.25 85 PHE A CA 1
ATOM 677 C C . PHE A 1 85 ? 17.526 4.714 -6.301 1.00 83.25 85 PHE A C 1
ATOM 679 O O . PHE A 1 85 ? 18.088 4.675 -7.390 1.00 83.25 85 PHE A O 1
ATOM 686 N N . SER A 1 86 ? 18.230 4.792 -5.164 1.00 78.69 86 SER A N 1
ATOM 687 C CA . SER A 1 86 ? 19.701 4.832 -5.173 1.00 78.69 86 SER A CA 1
ATOM 688 C C . SER A 1 86 ? 20.344 3.501 -5.584 1.00 78.69 86 SER A C 1
ATOM 690 O O . SER A 1 86 ? 21.387 3.489 -6.233 1.00 78.69 86 SER A O 1
ATOM 692 N N . LEU A 1 87 ? 19.722 2.362 -5.261 1.00 73.44 87 LEU A N 1
ATOM 693 C CA . LEU A 1 87 ? 20.289 1.035 -5.532 1.00 73.44 87 LEU A CA 1
ATOM 694 C C . LEU A 1 87 ? 20.443 0.716 -7.036 1.00 73.44 87 LEU A C 1
ATOM 696 O O . LEU A 1 87 ? 21.517 0.241 -7.416 1.00 73.44 87 LEU A O 1
ATOM 700 N N . PRO A 1 88 ? 19.443 0.963 -7.906 1.00 71.19 88 PRO A N 1
ATOM 701 C CA . PRO A 1 88 ? 19.593 0.811 -9.353 1.00 71.19 88 PRO A CA 1
ATOM 702 C C . PRO A 1 88 ? 20.673 1.717 -9.946 1.00 71.19 88 PRO A C 1
ATOM 704 O O . PRO A 1 88 ? 21.437 1.267 -10.798 1.00 71.19 88 PRO A O 1
ATOM 707 N N . MET A 1 89 ? 20.785 2.956 -9.449 1.00 70.19 8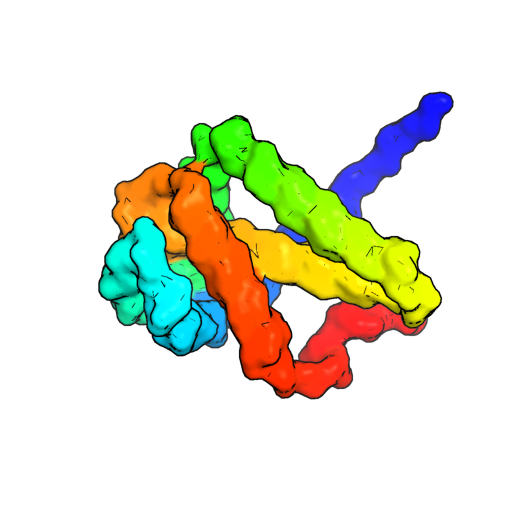9 MET A N 1
ATOM 708 C CA . MET A 1 89 ? 21.796 3.914 -9.912 1.00 70.19 89 MET A C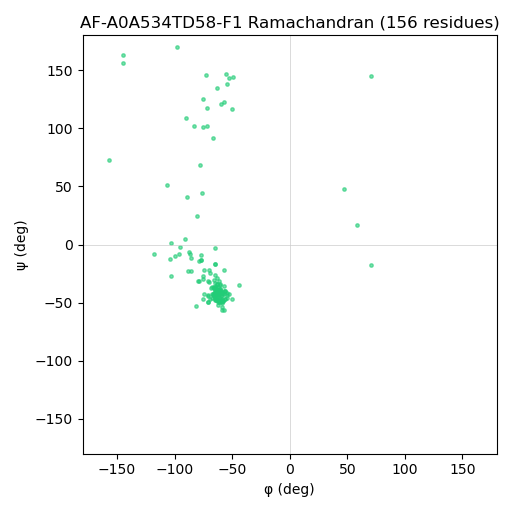A 1
ATOM 709 C C . MET A 1 89 ? 23.222 3.455 -9.589 1.00 70.19 89 MET A C 1
ATOM 711 O O . MET A 1 89 ? 24.132 3.684 -10.377 1.00 70.19 89 MET A O 1
ATOM 715 N N . LEU A 1 90 ? 23.416 2.760 -8.464 1.00 68.31 90 LEU A N 1
ATOM 716 C CA . LEU A 1 90 ? 24.720 2.225 -8.061 1.00 68.31 90 LEU A CA 1
ATOM 717 C C . LEU A 1 90 ? 25.102 0.929 -8.789 1.00 68.31 90 LEU A C 1
ATOM 719 O O . LEU A 1 90 ? 26.283 0.657 -8.979 1.00 68.31 90 LEU A O 1
ATOM 723 N N . LYS A 1 91 ? 24.125 0.091 -9.162 1.00 61.44 91 LYS A N 1
ATOM 724 C CA . LYS A 1 91 ? 24.395 -1.254 -9.702 1.00 61.44 91 LYS A CA 1
ATOM 725 C C . LYS A 1 91 ? 24.645 -1.294 -11.211 1.00 61.44 91 LYS A C 1
ATOM 727 O O . LYS A 1 91 ? 25.079 -2.337 -11.690 1.00 61.44 91 LYS A O 1
ATOM 732 N N . GLY A 1 92 ? 24.378 -0.213 -11.948 1.00 55.56 92 GLY A N 1
ATOM 733 C CA . GLY A 1 92 ? 24.814 -0.034 -13.342 1.00 55.56 92 GLY A CA 1
ATOM 734 C C . GLY A 1 92 ? 24.352 -1.101 -14.349 1.00 55.56 92 GLY A C 1
ATOM 735 O O . GLY A 1 92 ? 24.928 -1.196 -15.426 1.00 55.56 92 GLY A O 1
ATOM 736 N N . ARG A 1 93 ? 23.336 -1.921 -14.037 1.00 56.00 93 ARG A N 1
ATOM 737 C CA . ARG A 1 93 ? 22.958 -3.108 -14.837 1.00 56.00 93 ARG A CA 1
ATOM 738 C C . ARG A 1 93 ? 22.104 -2.815 -16.081 1.00 56.00 93 ARG A C 1
ATOM 740 O O . ARG A 1 93 ? 21.362 -3.684 -16.513 1.00 56.00 93 ARG A O 1
ATOM 747 N N . GLY A 1 94 ? 22.164 -1.610 -16.646 1.00 53.94 94 GLY A N 1
ATOM 748 C CA . GLY A 1 94 ? 21.498 -1.270 -17.916 1.00 53.94 94 GLY A CA 1
ATOM 749 C C . GLY A 1 94 ? 19.961 -1.187 -17.894 1.00 53.94 94 GLY A C 1
ATOM 750 O O . GLY A 1 94 ? 19.385 -0.538 -18.756 1.00 53.94 94 GLY A O 1
ATOM 751 N N . GLU A 1 95 ? 19.285 -1.742 -16.888 1.00 69.25 95 GLU A N 1
ATOM 752 C CA . GLU A 1 95 ? 17.817 -1.807 -16.814 1.00 69.25 95 GLU A CA 1
ATOM 753 C C . GLU A 1 95 ? 17.243 -0.824 -15.771 1.00 69.25 95 GLU A C 1
ATOM 755 O O . GLU A 1 95 ? 16.471 -1.188 -14.879 1.00 69.25 95 GLU A O 1
ATOM 760 N N . LEU A 1 96 ? 17.641 0.456 -15.848 1.00 73.62 96 LEU A N 1
ATOM 761 C CA . LEU A 1 96 ? 17.129 1.507 -14.949 1.00 73.62 96 LEU A CA 1
ATOM 762 C C . LEU A 1 96 ? 15.606 1.624 -15.025 1.00 73.62 96 LEU A C 1
ATOM 764 O O . LEU A 1 96 ? 14.957 1.772 -13.995 1.00 73.62 96 LEU A O 1
ATOM 768 N N . ARG A 1 97 ? 15.047 1.507 -16.233 1.00 74.38 97 ARG A N 1
ATOM 769 C CA . ARG A 1 97 ? 13.604 1.555 -16.469 1.00 74.38 97 ARG A CA 1
ATOM 770 C C . ARG A 1 97 ? 12.865 0.472 -15.690 1.00 74.38 97 ARG A C 1
ATOM 772 O O . ARG A 1 97 ? 11.995 0.786 -14.894 1.00 74.38 97 ARG A O 1
ATOM 779 N N . GLU A 1 98 ? 13.280 -0.777 -15.843 1.00 74.94 98 GLU A N 1
ATOM 780 C CA . GLU A 1 98 ? 12.673 -1.897 -15.124 1.00 74.94 98 GLU A CA 1
ATOM 781 C C . GLU A 1 98 ? 12.803 -1.749 -13.609 1.00 74.94 98 GLU A C 1
ATOM 783 O O . GLU A 1 98 ? 11.865 -2.026 -12.862 1.00 74.94 98 GLU A O 1
ATOM 788 N N . SER A 1 99 ? 13.960 -1.279 -13.146 1.00 78.56 99 SER A N 1
ATOM 789 C CA . SER A 1 99 ? 14.149 -1.031 -11.723 1.00 78.56 99 SER A CA 1
ATOM 790 C C . SER A 1 99 ? 13.193 0.050 -11.213 1.00 78.56 99 SER A C 1
ATOM 792 O O . SER A 1 99 ? 12.618 -0.104 -10.135 1.00 78.56 99 SER A O 1
ATOM 794 N N . CYS A 1 100 ? 12.997 1.124 -11.981 1.00 80.62 100 CYS A N 1
ATOM 795 C CA . CYS A 1 100 ? 12.036 2.175 -11.671 1.00 80.62 100 CYS A CA 1
ATOM 796 C C . CYS A 1 100 ? 10.602 1.637 -11.649 1.00 80.62 100 CYS A C 1
ATOM 798 O O . CYS A 1 100 ? 9.898 1.871 -10.667 1.00 80.62 100 CYS A O 1
ATOM 800 N N . ASP A 1 101 ? 10.197 0.870 -12.660 1.00 80.38 101 ASP A N 1
ATOM 801 C CA . ASP A 1 101 ? 8.858 0.281 -12.753 1.00 80.38 101 ASP A CA 1
ATOM 802 C C . ASP A 1 101 ? 8.580 -0.619 -11.539 1.00 80.38 101 ASP A C 1
ATOM 804 O O . ASP A 1 101 ? 7.565 -0.468 -10.855 1.00 80.38 101 ASP A O 1
ATOM 808 N N . GLY A 1 102 ? 9.534 -1.485 -11.179 1.00 84.12 102 GLY A N 1
ATOM 809 C CA . GLY A 1 102 ? 9.431 -2.343 -9.998 1.00 84.12 102 GLY A CA 1
ATOM 810 C C . GLY A 1 102 ? 9.289 -1.558 -8.688 1.00 84.12 102 GLY A C 1
ATOM 811 O O . GLY A 1 102 ? 8.488 -1.925 -7.824 1.00 84.12 102 GLY A O 1
ATOM 812 N N . ILE A 1 103 ? 10.023 -0.451 -8.533 1.00 88.50 103 ILE A N 1
ATOM 813 C CA . ILE A 1 103 ? 9.915 0.416 -7.349 1.00 88.50 103 ILE A CA 1
ATOM 814 C C . ILE A 1 103 ? 8.555 1.120 -7.305 1.00 88.50 103 ILE A C 1
ATOM 816 O O . ILE A 1 103 ? 7.947 1.178 -6.232 1.00 88.50 103 ILE A O 1
ATOM 820 N N . VAL A 1 104 ? 8.056 1.625 -8.438 1.00 88.81 104 VAL A N 1
ATOM 821 C CA . VAL A 1 104 ? 6.751 2.299 -8.513 1.00 88.81 104 VAL A CA 1
ATOM 822 C C . VAL A 1 104 ? 5.621 1.328 -8.189 1.00 88.81 104 VAL A C 1
ATOM 824 O O . VAL A 1 104 ? 4.755 1.660 -7.387 1.00 88.81 104 VAL A O 1
ATOM 827 N N . HIS A 1 105 ? 5.661 0.104 -8.707 1.00 88.81 105 HIS A N 1
ATOM 828 C CA . HIS A 1 105 ? 4.678 -0.933 -8.395 1.00 88.81 105 HIS A CA 1
ATOM 829 C C . HIS A 1 105 ? 4.660 -1.331 -6.919 1.00 88.81 105 HIS A C 1
ATOM 831 O O . HIS A 1 105 ? 3.594 -1.548 -6.334 1.00 88.81 105 HIS A O 1
ATOM 837 N N . LEU A 1 106 ? 5.835 -1.404 -6.297 1.00 92.81 106 LEU A N 1
ATOM 838 C CA . LEU A 1 106 ? 5.959 -1.655 -4.867 1.00 92.81 106 LEU A CA 1
ATOM 839 C C . LEU A 1 106 ? 5.363 -0.497 -4.063 1.00 92.81 106 LEU A C 1
ATOM 841 O O . LEU A 1 106 ? 4.559 -0.719 -3.156 1.00 92.81 106 LEU A O 1
ATOM 845 N N . TYR A 1 107 ? 5.711 0.737 -4.430 1.00 93.88 107 TYR A N 1
ATOM 846 C CA . TYR A 1 107 ? 5.164 1.935 -3.806 1.00 93.88 107 TYR A CA 1
ATOM 847 C C . TYR A 1 107 ? 3.637 1.984 -3.937 1.00 93.88 107 TYR A C 1
ATOM 849 O O . TYR A 1 107 ? 2.931 2.120 -2.940 1.00 93.88 107 TYR A O 1
ATOM 857 N N . ALA A 1 108 ? 3.114 1.764 -5.137 1.00 94.00 108 ALA A N 1
ATOM 858 C CA . ALA A 1 108 ? 1.691 1.735 -5.430 1.00 94.00 108 ALA A CA 1
ATOM 859 C C . ALA A 1 108 ? 0.935 0.671 -4.614 1.00 94.00 108 ALA A C 1
ATOM 861 O O . ALA A 1 108 ? -0.064 0.979 -3.960 1.00 94.00 108 ALA A O 1
ATOM 862 N N . ALA A 1 109 ? 1.447 -0.563 -4.564 1.00 95.38 109 ALA A N 1
ATOM 863 C CA . ALA A 1 109 ? 0.864 -1.617 -3.735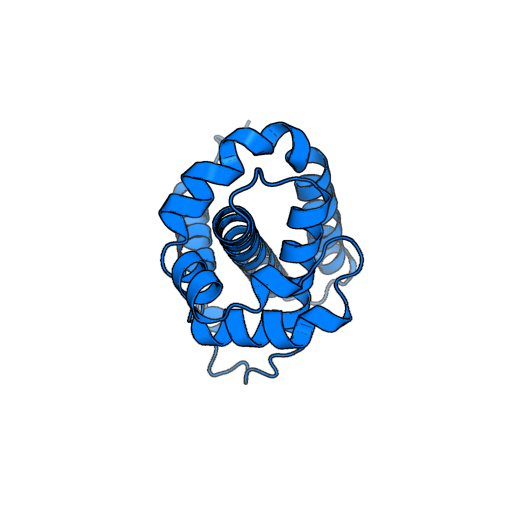 1.00 95.38 109 ALA A CA 1
ATOM 864 C C . ALA A 1 109 ? 0.907 -1.257 -2.242 1.00 95.38 109 ALA A C 1
ATOM 866 O O . ALA A 1 109 ? -0.042 -1.539 -1.512 1.00 95.38 109 ALA A O 1
ATOM 867 N N . SER A 1 110 ? 1.975 -0.597 -1.780 1.00 96.88 110 SER A N 1
ATOM 868 C CA . SER A 1 110 ? 2.069 -0.140 -0.391 1.00 96.88 110 SER A CA 1
ATOM 869 C C . SER A 1 110 ? 1.028 0.929 -0.059 1.00 96.88 110 SER A C 1
ATOM 871 O O . SER A 1 110 ? 0.454 0.879 1.025 1.00 96.88 110 SER A O 1
ATOM 873 N N . LEU A 1 111 ? 0.715 1.840 -0.989 1.00 96.38 111 LEU A N 1
ATOM 874 C CA . LEU A 1 111 ? -0.375 2.801 -0.820 1.00 96.38 111 LEU A CA 1
ATOM 875 C C . LEU A 1 111 ? -1.709 2.064 -0.703 1.00 96.38 111 LEU A C 1
ATOM 877 O O . LEU A 1 111 ? -2.434 2.285 0.264 1.00 96.38 111 LEU A O 1
ATOM 881 N N . ARG A 1 112 ? -1.994 1.125 -1.616 1.00 97.06 112 ARG A N 1
ATOM 882 C CA . ARG A 1 112 ? -3.226 0.321 -1.580 1.00 97.06 112 ARG A CA 1
ATOM 883 C C . ARG A 1 112 ? -3.390 -0.431 -0.262 1.00 97.06 112 ARG A C 1
ATOM 885 O O . ARG A 1 112 ? -4.457 -0.360 0.343 1.00 97.06 112 ARG A O 1
ATOM 892 N N . TYR A 1 113 ? -2.334 -1.092 0.215 1.00 97.44 113 TYR A N 1
ATOM 893 C CA . TYR A 1 113 ? -2.342 -1.726 1.533 1.00 97.44 113 TYR A CA 1
ATOM 894 C C . TYR A 1 113 ? -2.551 -0.714 2.653 1.00 97.44 113 TYR A C 1
ATOM 896 O O . TYR A 1 113 ? -3.325 -0.980 3.561 1.00 97.44 113 TYR A O 1
ATOM 904 N N . ALA A 1 114 ? -1.901 0.446 2.602 1.00 97.12 114 ALA A N 1
ATOM 905 C CA . ALA A 1 114 ? -2.015 1.458 3.642 1.00 97.12 114 ALA A CA 1
ATOM 906 C C . ALA A 1 114 ? -3.457 1.965 3.793 1.00 97.12 114 ALA A C 1
ATOM 908 O O . ALA A 1 114 ? -3.980 1.981 4.908 1.00 97.12 114 ALA A O 1
ATOM 909 N N . GLY A 1 115 ? -4.115 2.304 2.678 1.00 96.69 115 GLY A N 1
ATOM 910 C CA . GLY A 1 115 ? -5.532 2.672 2.669 1.00 96.69 115 GLY A CA 1
ATOM 911 C C . GLY A 1 115 ? -6.416 1.536 3.177 1.00 96.69 115 GLY A C 1
ATOM 912 O O . GLY A 1 115 ? -7.220 1.741 4.084 1.00 96.69 115 GLY A O 1
ATOM 913 N N . ALA A 1 116 ? -6.218 0.321 2.660 1.00 97.00 116 ALA A N 1
ATOM 914 C CA . ALA A 1 116 ? -7.017 -0.834 3.053 1.00 97.00 116 ALA A CA 1
ATOM 915 C C . ALA A 1 116 ? -6.843 -1.209 4.532 1.00 97.00 116 ALA A C 1
ATOM 917 O O . ALA A 1 116 ? -7.811 -1.578 5.190 1.00 97.00 116 ALA A O 1
ATOM 918 N N . PHE A 1 117 ? -5.635 -1.100 5.084 1.00 96.81 117 PHE A N 1
ATOM 919 C CA . PHE A 1 117 ? -5.369 -1.388 6.490 1.00 96.81 117 PHE A CA 1
ATOM 920 C C . PHE A 1 117 ? -5.977 -0.330 7.403 1.00 96.81 117 PHE A C 1
ATOM 922 O O . PHE A 1 117 ? -6.591 -0.687 8.403 1.00 96.81 117 PHE A O 1
ATOM 929 N N . ALA A 1 118 ? -5.847 0.952 7.056 1.00 96.12 118 ALA A N 1
ATOM 930 C CA . ALA A 1 118 ? -6.479 2.033 7.806 1.00 96.12 118 ALA A CA 1
ATOM 931 C C . ALA A 1 118 ? -8.011 1.890 7.805 1.00 96.12 118 ALA A C 1
ATOM 933 O O . ALA A 1 118 ? -8.636 1.983 8.859 1.00 96.12 118 ALA A O 1
ATOM 934 N N . GLU A 1 119 ? -8.604 1.543 6.658 1.00 96.50 119 GLU A N 1
ATOM 935 C CA . GLU A 1 119 ? -10.040 1.267 6.531 1.00 96.50 119 GLU A CA 1
ATOM 936 C C . GLU A 1 119 ? -10.456 0.002 7.298 1.00 96.50 119 GLU A C 1
ATOM 938 O O . GLU A 1 119 ? -11.453 -0.007 8.016 1.00 96.50 119 GLU A O 1
ATOM 943 N N . THR A 1 120 ? -9.676 -1.074 7.228 1.00 96.00 120 THR A N 1
ATOM 944 C CA . THR A 1 120 ? -9.974 -2.314 7.964 1.00 96.00 120 THR A CA 1
ATOM 945 C C . THR A 1 120 ? -9.906 -2.089 9.474 1.00 96.00 120 THR A C 1
ATOM 947 O O . THR A 1 120 ? -10.747 -2.589 10.213 1.00 96.00 120 THR A O 1
ATOM 950 N N . LEU A 1 121 ? -8.945 -1.295 9.944 1.00 94.12 121 LEU A N 1
ATOM 951 C CA . LEU A 1 121 ? -8.767 -0.978 11.362 1.00 94.12 121 LEU A CA 1
ATOM 952 C C . LEU A 1 121 ? -9.610 0.214 11.832 1.00 94.12 121 LEU A C 1
ATOM 954 O O . LEU A 1 121 ? -9.644 0.477 13.031 1.00 94.12 121 LEU A O 1
ATOM 958 N N . GLN A 1 122 ? -10.268 0.925 10.909 1.00 93.75 122 GLN A N 1
ATOM 959 C CA . GLN A 1 122 ? -11.018 2.165 11.153 1.00 93.75 122 GLN A CA 1
ATOM 960 C C . GLN A 1 122 ? -10.222 3.170 11.994 1.00 93.75 122 GLN A C 1
ATOM 962 O O . GLN A 1 122 ? -10.715 3.720 12.978 1.00 93.75 122 GLN A O 1
ATOM 967 N N . ARG A 1 123 ? -8.956 3.389 11.623 1.00 92.06 123 ARG A N 1
ATOM 968 C CA . ARG A 1 123 ? -8.073 4.320 12.332 1.00 92.06 123 ARG A CA 1
ATOM 969 C C . ARG A 1 123 ? -7.124 5.046 11.378 1.00 92.06 123 ARG A C 1
ATOM 971 O O . ARG A 1 123 ? -6.805 4.498 10.322 1.00 92.06 123 ARG A O 1
ATOM 978 N N . PRO A 1 124 ? -6.616 6.233 11.758 1.00 90.56 124 PRO A N 1
ATOM 979 C CA . PRO A 1 124 ? -5.673 6.981 10.935 1.00 90.56 124 PRO A CA 1
ATOM 980 C C . PRO A 1 124 ? -4.426 6.177 10.556 1.00 90.56 124 PRO A C 1
ATOM 982 O O . PRO A 1 124 ? -3.913 5.369 11.338 1.00 90.56 124 PRO A O 1
ATOM 985 N N . LEU A 1 125 ? -3.903 6.446 9.359 1.00 94.75 125 LEU A N 1
ATOM 986 C CA . LEU A 1 125 ? -2.661 5.847 8.897 1.00 94.75 125 LEU A CA 1
ATOM 987 C C . LEU A 1 125 ? -1.473 6.444 9.661 1.00 94.75 125 LEU A C 1
ATOM 989 O O . LEU A 1 125 ? -0.999 7.536 9.375 1.00 94.75 125 LEU A O 1
ATOM 993 N N . GLU A 1 126 ? -0.960 5.702 10.631 1.00 94.25 126 GLU A N 1
ATOM 994 C CA . GLU A 1 126 ? 0.236 6.082 11.379 1.00 94.25 126 GLU A CA 1
ATOM 995 C C . GLU A 1 126 ? 1.500 5.397 10.841 1.00 94.25 126 GLU A C 1
ATOM 997 O O . GLU A 1 126 ? 1.460 4.445 10.056 1.00 94.25 126 GLU A O 1
ATOM 1002 N N . ARG A 1 127 ? 2.664 5.844 11.322 1.00 94.31 127 ARG A N 1
ATOM 1003 C CA . ARG A 1 127 ? 3.971 5.362 10.853 1.00 94.31 127 ARG A CA 1
ATOM 1004 C C . ARG A 1 127 ? 4.143 3.844 10.972 1.00 94.31 127 ARG A C 1
ATOM 1006 O O . ARG A 1 127 ? 4.754 3.241 10.091 1.00 94.31 127 ARG A O 1
ATOM 1013 N N . ALA A 1 128 ? 3.664 3.235 12.057 1.00 94.56 128 ALA A N 1
ATOM 1014 C CA . ALA A 1 128 ? 3.760 1.789 12.260 1.00 94.56 128 ALA A CA 1
ATOM 1015 C C . ALA A 1 128 ? 2.934 1.031 11.214 1.00 94.56 128 ALA A C 1
ATOM 1017 O O . ALA A 1 128 ? 3.459 0.140 10.547 1.00 94.56 128 ALA A O 1
ATOM 1018 N N . LEU A 1 129 ? 1.685 1.451 11.004 1.00 95.44 129 LEU A N 1
ATOM 1019 C CA . LEU A 1 129 ? 0.790 0.845 10.025 1.00 95.44 129 LEU A CA 1
ATOM 1020 C C . LEU A 1 129 ? 1.313 1.009 8.594 1.00 95.44 129 LEU A C 1
ATOM 1022 O O . LEU A 1 129 ? 1.300 0.059 7.814 1.00 95.44 129 LEU A O 1
ATOM 1026 N N . TYR A 1 130 ? 1.873 2.177 8.270 1.00 96.19 130 TYR A N 1
ATOM 1027 C CA . TYR A 1 130 ? 2.462 2.402 6.954 1.00 96.19 130 TYR A CA 1
ATOM 1028 C C . TYR A 1 130 ? 3.703 1.530 6.702 1.00 96.19 130 TYR A C 1
ATOM 1030 O O . TYR A 1 130 ? 3.878 1.000 5.607 1.00 96.19 130 TYR A O 1
ATOM 1038 N N . LYS A 1 131 ? 4.535 1.275 7.723 1.00 95.69 131 LYS A N 1
ATOM 1039 C CA . LYS A 1 131 ? 5.634 0.297 7.610 1.00 95.69 131 LYS A CA 1
ATOM 1040 C C . LYS A 1 131 ? 5.126 -1.119 7.336 1.00 95.69 131 LYS A C 1
ATOM 1042 O O . LYS A 1 131 ? 5.746 -1.828 6.551 1.00 95.69 131 LYS A O 1
ATOM 1047 N N . VAL A 1 132 ? 4.017 -1.526 7.958 1.00 96.00 132 VAL A N 1
ATOM 1048 C CA . VAL A 1 132 ? 3.391 -2.835 7.701 1.00 96.00 132 VAL A CA 1
ATOM 1049 C C . VAL A 1 132 ? 2.878 -2.915 6.262 1.00 96.00 132 VAL A C 1
ATOM 1051 O O . VAL A 1 132 ? 3.062 -3.942 5.612 1.00 96.00 132 VAL A O 1
ATOM 1054 N N . ALA A 1 133 ? 2.308 -1.831 5.732 1.00 96.88 133 ALA A N 1
ATOM 1055 C CA . ALA A 1 133 ? 1.882 -1.747 4.335 1.00 96.88 133 ALA A CA 1
ATOM 1056 C C . ALA A 1 133 ? 3.058 -1.873 3.351 1.00 96.88 133 ALA A C 1
ATOM 1058 O O . ALA A 1 133 ? 2.994 -2.669 2.413 1.00 96.88 133 ALA A O 1
ATOM 1059 N N . ILE A 1 134 ? 4.167 -1.170 3.610 1.00 96.19 134 ILE A N 1
ATOM 1060 C CA . ILE A 1 134 ? 5.416 -1.314 2.844 1.00 96.19 134 ILE A CA 1
ATOM 1061 C C . ILE A 1 134 ? 5.922 -2.759 2.917 1.00 96.19 134 ILE A C 1
ATOM 1063 O O . ILE A 1 134 ? 6.184 -3.373 1.887 1.00 96.19 134 ILE A O 1
ATOM 1067 N N . GLY A 1 135 ? 6.013 -3.335 4.117 1.00 95.19 135 GLY A N 1
ATOM 1068 C CA . GLY A 1 135 ? 6.475 -4.709 4.313 1.00 95.19 135 GLY A CA 1
ATOM 1069 C C . GLY A 1 135 ? 5.599 -5.753 3.613 1.00 95.19 135 GLY A C 1
ATOM 1070 O O . GLY A 1 135 ? 6.125 -6.695 3.023 1.00 95.19 135 GLY A O 1
ATOM 1071 N N . SER A 1 136 ? 4.280 -5.550 3.605 1.00 95.56 136 SER A N 1
ATOM 1072 C CA . SER A 1 136 ? 3.322 -6.414 2.902 1.00 95.56 136 SER A CA 1
ATOM 1073 C C . SER A 1 136 ? 3.515 -6.348 1.386 1.00 95.56 136 SER A C 1
ATOM 1075 O O . SER A 1 136 ? 3.532 -7.385 0.724 1.00 95.56 136 SER A O 1
ATOM 1077 N N . ALA A 1 137 ? 3.732 -5.149 0.833 1.00 95.19 137 ALA A N 1
ATOM 1078 C CA . ALA A 1 137 ? 4.049 -4.965 -0.582 1.00 95.19 137 ALA A CA 1
ATOM 1079 C C . ALA A 1 137 ? 5.400 -5.593 -0.959 1.00 95.19 137 ALA A C 1
ATOM 1081 O O . ALA A 1 137 ? 5.496 -6.297 -1.963 1.00 95.19 137 ALA A O 1
ATOM 1082 N N . GLU A 1 138 ? 6.434 -5.415 -0.134 1.00 93.44 138 GLU A N 1
ATOM 1083 C CA . GLU A 1 138 ? 7.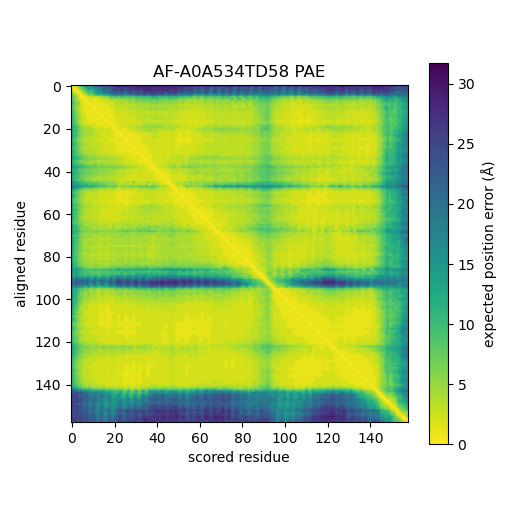736 -6.057 -0.344 1.00 93.44 138 GLU A CA 1
ATOM 1084 C C . GLU A 1 138 ? 7.632 -7.580 -0.322 1.00 93.44 138 GLU A C 1
ATOM 1086 O O . GLU A 1 138 ? 8.188 -8.257 -1.188 1.00 93.44 138 GLU A O 1
ATOM 1091 N N . PHE A 1 139 ? 6.912 -8.129 0.656 1.00 93.12 139 PHE A N 1
ATOM 1092 C CA . PHE A 1 139 ? 6.685 -9.563 0.750 1.00 93.12 139 PHE A CA 1
ATOM 1093 C C . PHE A 1 139 ? 5.919 -10.086 -0.462 1.00 93.12 139 PHE A C 1
ATOM 1095 O O . PHE A 1 139 ? 6.293 -11.122 -1.005 1.00 93.12 139 PHE A O 1
ATOM 1102 N N . PHE A 1 140 ? 4.890 -9.366 -0.909 1.00 91.88 140 PHE A N 1
ATOM 1103 C CA . PHE A 1 140 ? 4.103 -9.718 -2.084 1.00 91.88 140 PHE A CA 1
ATOM 1104 C C . PHE A 1 140 ? 4.980 -9.853 -3.336 1.00 91.88 140 PHE A C 1
ATOM 1106 O O . PHE A 1 140 ? 5.042 -10.938 -3.913 1.00 91.88 140 PHE A O 1
ATOM 1113 N N . TYR A 1 141 ? 5.739 -8.814 -3.691 1.00 87.31 141 TYR A N 1
ATOM 1114 C CA . TYR A 1 141 ? 6.599 -8.841 -4.881 1.00 87.31 141 TYR A CA 1
ATOM 1115 C C . TYR A 1 141 ? 7.796 -9.795 -4.761 1.00 87.31 141 TYR A C 1
ATOM 1117 O O . TYR A 1 141 ? 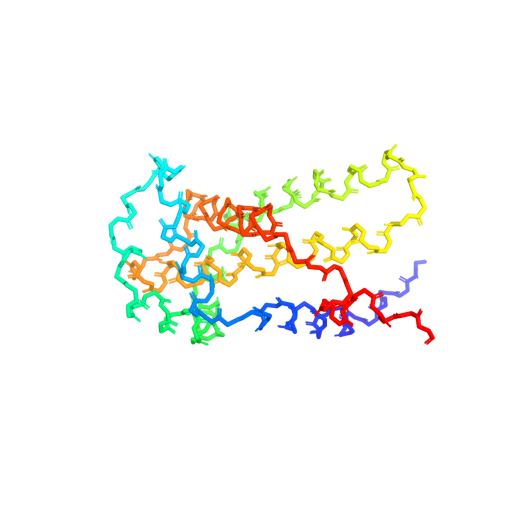8.282 -10.281 -5.775 1.00 87.31 141 TYR A O 1
ATOM 1125 N N . ARG A 1 142 ? 8.268 -10.110 -3.546 1.00 85.38 142 ARG A N 1
ATOM 1126 C CA . ARG A 1 142 ? 9.319 -11.128 -3.337 1.00 85.38 142 ARG A CA 1
ATOM 1127 C C . ARG A 1 142 ? 8.799 -12.563 -3.375 1.00 85.38 142 ARG A C 1
ATOM 1129 O O . ARG A 1 142 ? 9.541 -13.470 -3.734 1.00 85.38 142 ARG A O 1
ATOM 1136 N N . SER A 1 143 ? 7.559 -12.780 -2.945 1.00 80.69 143 SER A N 1
ATOM 1137 C CA . SER A 1 143 ? 6.960 -14.119 -2.850 1.00 80.69 143 SER A CA 1
ATOM 1138 C C . SER A 1 143 ? 6.340 -14.571 -4.166 1.00 80.69 143 SER A C 1
ATOM 1140 O O . SER A 1 143 ? 6.167 -15.765 -4.396 1.00 80.69 143 SER A O 1
ATOM 1142 N N . LEU A 1 144 ? 5.996 -13.622 -5.030 1.00 69.12 144 LEU A N 1
ATOM 1143 C CA . LEU A 1 144 ? 5.562 -13.879 -6.387 1.00 69.12 144 LEU A CA 1
ATOM 1144 C C . LEU A 1 144 ? 6.764 -14.255 -7.260 1.00 69.12 144 LEU A C 1
ATOM 1146 O O . LEU A 1 144 ? 7.489 -13.392 -7.741 1.00 69.12 144 LEU A O 1
ATOM 1150 N N . HIS A 1 145 ? 6.947 -15.550 -7.517 1.00 57.16 145 HIS A N 1
ATOM 1151 C CA . HIS A 1 145 ? 7.683 -15.994 -8.704 1.00 57.16 145 HIS A CA 1
ATOM 1152 C C . HIS A 1 145 ? 6.738 -15.875 -9.904 1.00 57.16 145 HIS A C 1
ATOM 1154 O O . HIS A 1 145 ? 6.238 -16.876 -10.411 1.00 57.16 145 HIS A O 1
ATOM 1160 N N . LEU A 1 146 ? 6.390 -14.647 -10.297 1.00 52.81 146 LEU A N 1
ATOM 1161 C CA . LEU A 1 146 ? 5.609 -14.446 -11.513 1.00 52.81 146 LEU A CA 1
ATOM 1162 C C . LEU A 1 146 ? 6.541 -14.655 -12.710 1.00 52.81 146 LEU A C 1
ATOM 1164 O O . LEU A 1 146 ? 7.589 -14.002 -12.759 1.00 52.81 146 LEU A O 1
ATOM 1168 N N . PRO A 1 147 ? 6.203 -15.544 -13.663 1.00 51.88 147 PRO A N 1
ATOM 1169 C CA . PRO A 1 147 ? 6.947 -15.622 -14.907 1.00 51.88 147 PRO A CA 1
ATOM 1170 C C . PRO A 1 147 ? 6.910 -14.235 -15.549 1.00 51.88 147 PRO A C 1
ATOM 1172 O O . PRO A 1 147 ? 5.846 -13.656 -15.763 1.00 51.88 147 PRO A O 1
ATOM 1175 N N . ARG A 1 148 ? 8.091 -13.671 -15.797 1.00 48.44 148 ARG A N 1
ATOM 1176 C CA . ARG A 1 148 ? 8.283 -12.281 -16.247 1.00 48.44 148 ARG A CA 1
ATOM 1177 C C . ARG A 1 148 ? 7.530 -11.983 -17.556 1.00 48.44 148 ARG A C 1
ATOM 1179 O O . ARG A 1 148 ? 7.181 -10.842 -17.814 1.00 48.44 148 ARG A O 1
ATOM 1186 N N . GLU A 1 149 ? 7.222 -13.033 -18.316 1.00 46.53 149 GLU A N 1
ATOM 1187 C CA . GLU A 1 149 ? 6.489 -13.053 -19.587 1.00 46.53 149 GLU A CA 1
ATOM 1188 C C . GLU A 1 149 ? 4.968 -12.853 -19.448 1.00 46.53 149 GLU A C 1
ATOM 1190 O O . GLU A 1 149 ? 4.333 -12.345 -20.367 1.00 46.53 149 GLU A O 1
ATOM 1195 N N . VAL A 1 150 ? 4.370 -13.225 -18.307 1.00 46.41 150 VAL A N 1
ATOM 1196 C CA . VAL A 1 150 ? 2.930 -13.018 -18.029 1.00 46.41 150 VAL A CA 1
ATOM 1197 C C . VAL A 1 150 ? 2.656 -11.741 -17.244 1.00 46.41 150 VAL A C 1
ATOM 1199 O O . VAL A 1 150 ? 1.499 -11.412 -16.997 1.00 46.41 150 VAL A O 1
ATOM 1202 N N . LEU A 1 151 ? 3.704 -11.005 -16.868 1.00 50.16 151 LEU A N 1
ATOM 1203 C CA . LEU A 1 151 ? 3.592 -9.620 -16.436 1.00 50.16 151 LEU A CA 1
ATOM 1204 C C . LEU A 1 151 ? 3.567 -8.760 -17.706 1.00 50.16 151 LEU A C 1
ATOM 1206 O O . LEU A 1 151 ? 4.630 -8.513 -18.276 1.00 50.16 151 LEU A O 1
ATOM 1210 N N . PRO A 1 152 ? 2.400 -8.265 -18.163 1.00 45.91 152 PRO A N 1
ATOM 1211 C CA . PRO A 1 152 ? 2.287 -7.568 -19.451 1.00 45.91 152 PRO A CA 1
ATOM 1212 C C . PRO A 1 152 ? 3.083 -6.249 -19.491 1.00 45.91 152 PRO A C 1
ATOM 1214 O O . PRO A 1 152 ? 3.092 -5.539 -20.489 1.00 45.91 152 PRO A O 1
ATOM 1217 N N . TRP A 1 153 ? 3.700 -5.875 -18.370 1.00 55.81 153 TRP A N 1
ATOM 1218 C CA . TRP A 1 153 ? 4.120 -4.519 -18.044 1.00 55.81 153 TRP A CA 1
ATOM 1219 C C . 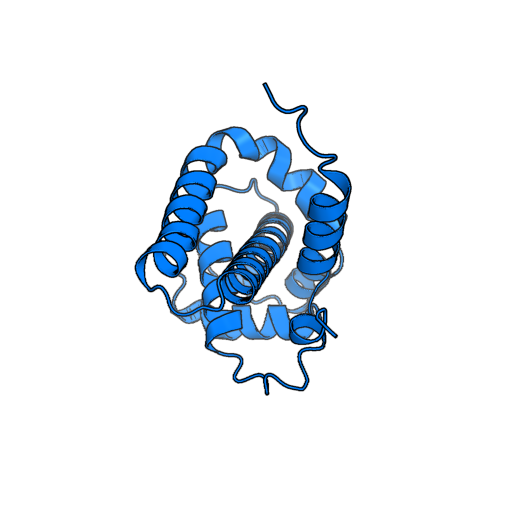TRP A 1 153 ? 5.631 -4.321 -18.213 1.00 55.81 153 TRP A C 1
ATOM 1221 O O . TRP A 1 153 ? 6.075 -3.187 -18.330 1.00 55.81 153 TRP A O 1
ATOM 1231 N N . PHE A 1 154 ? 6.398 -5.410 -18.378 1.00 43.12 154 PHE A N 1
ATOM 1232 C CA . PHE A 1 154 ? 7.750 -5.352 -18.955 1.00 43.12 154 PHE A CA 1
ATOM 1233 C C . PHE A 1 154 ? 7.735 -5.190 -20.485 1.00 43.12 154 PHE A C 1
ATOM 1235 O O . PHE A 1 154 ? 8.755 -4.855 -21.079 1.00 43.12 154 PHE A O 1
ATOM 1242 N N . ALA A 1 155 ? 6.581 -5.395 -21.132 1.00 36.56 155 ALA A N 1
ATOM 1243 C CA . ALA A 1 155 ? 6.438 -5.357 -22.587 1.00 36.56 155 ALA A CA 1
ATOM 1244 C C . ALA A 1 155 ? 6.073 -3.972 -23.155 1.00 36.56 155 ALA A C 1
ATOM 1246 O O . ALA A 1 155 ? 5.901 -3.845 -24.366 1.00 36.56 155 ALA A O 1
ATOM 1247 N N . ALA A 1 156 ? 6.008 -2.914 -22.336 1.00 37.38 156 ALA A N 1
ATOM 1248 C CA . ALA A 1 156 ? 5.829 -1.541 -22.821 1.00 37.38 156 ALA A CA 1
ATOM 1249 C C . ALA A 1 156 ? 7.130 -0.964 -23.428 1.00 37.38 156 ALA A C 1
ATOM 1251 O O . ALA A 1 156 ? 7.526 0.164 -23.143 1.00 37.38 156 ALA A O 1
ATOM 1252 N N . ALA A 1 157 ? 7.832 -1.753 -24.236 1.00 35.94 157 ALA A N 1
ATOM 1253 C CA . ALA A 1 157 ? 8.917 -1.321 -25.106 1.00 35.94 157 ALA A CA 1
ATOM 1254 C C . ALA A 1 157 ? 9.079 -2.338 -26.246 1.00 35.94 157 ALA A C 1
ATOM 1256 O O . ALA A 1 157 ? 10.021 -3.131 -26.274 1.00 35.94 157 ALA A O 1
ATOM 1257 N N . ARG A 1 158 ? 8.136 -2.321 -27.184 1.00 35.09 158 ARG A N 1
ATOM 1258 C CA . ARG A 1 158 ? 8.450 -2.542 -28.594 1.00 35.09 158 ARG A CA 1
ATOM 1259 C C . ARG A 1 158 ? 7.976 -1.330 -29.369 1.00 35.09 158 ARG A C 1
ATOM 1261 O O . ARG A 1 158 ? 6.865 -0.858 -29.048 1.00 35.09 158 ARG A O 1
#

Mean predicted aligned error: 6.67 Å

Foldseek 3Di:
DDDPPDCVVVVVLLVVLLVPDQLQLLLVLLVVCLVVQDLDNCVLSNPSVLLSVLLVVQVVLLVPACVVCVVVCVVVLVVVLVVQLVVCVVVVPPPSVVSVSLSSSLVSQLSSQQSSVCRSVVHHRDPSSSVSSSSSSVSSVVVDPDPPVVPCVVVVPD